Protein AF-A0A7R8CH50-F1 (afdb_monomer_lite)

Organism: Lepeophtheirus salmonis (NCBI:txid72036)

pLDDT: mean 71.75, std 16.91, range [37.66, 92.69]

Structure (mmCIF, N/CA/C/O backbone):
data_AF-A0A7R8CH50-F1
#
_entry.id   AF-A0A7R8CH50-F1
#
loop_
_atom_site.group_PDB
_atom_site.id
_atom_site.type_symbol
_atom_site.label_atom_id
_atom_site.label_alt_id
_atom_site.label_comp_id
_atom_site.label_asym_id
_atom_site.label_entity_id
_atom_site.label_seq_id
_atom_site.pdbx_PDB_ins_code
_atom_site.Cartn_x
_atom_site.Cartn_y
_atom_site.Cartn_z
_atom_site.occupancy
_atom_site.B_iso_or_equiv
_atom_site.auth_seq_id
_atom_site.auth_comp_id
_atom_site.auth_asym_id
_atom_site.auth_atom_id
_atom_site.pdbx_PDB_model_num
ATOM 1 N N . MET A 1 1 ? 13.852 2.811 27.775 1.00 37.66 1 MET A N 1
ATOM 2 C CA . MET A 1 1 ? 12.647 2.834 26.924 1.00 37.66 1 MET A CA 1
ATOM 3 C C . MET A 1 1 ? 13.049 3.683 25.737 1.00 37.66 1 MET A C 1
ATOM 5 O O . MET A 1 1 ? 13.081 4.898 25.867 1.00 37.66 1 MET A O 1
ATOM 9 N N . ASP A 1 2 ? 13.548 3.045 24.681 1.00 39.41 2 ASP A N 1
ATOM 10 C CA . ASP A 1 2 ? 13.971 3.744 23.467 1.00 39.41 2 ASP A CA 1
ATOM 11 C C . ASP A 1 2 ? 12.723 4.040 22.646 1.00 39.41 2 ASP A C 1
ATOM 13 O O . ASP A 1 2 ? 12.096 3.132 22.107 1.00 39.41 2 ASP A O 1
ATOM 17 N N . ILE A 1 3 ? 12.320 5.308 22.630 1.00 41.59 3 ILE A N 1
ATOM 18 C CA . ILE A 1 3 ? 11.303 5.809 21.712 1.00 41.59 3 ILE A CA 1
ATOM 19 C C . ILE A 1 3 ? 12.076 6.211 20.461 1.00 41.59 3 ILE A C 1
ATOM 21 O O . ILE A 1 3 ? 12.751 7.241 20.441 1.00 41.59 3 ILE A O 1
ATOM 25 N N . THR A 1 4 ? 12.056 5.361 19.441 1.00 37.75 4 THR A N 1
ATOM 26 C CA . THR A 1 4 ? 12.607 5.703 18.131 1.00 37.75 4 THR A CA 1
ATOM 27 C C . THR A 1 4 ? 11.762 6.816 17.514 1.00 37.75 4 THR A C 1
ATOM 29 O O . THR A 1 4 ? 10.536 6.791 17.572 1.00 37.75 4 THR A O 1
ATOM 32 N N . TYR A 1 5 ? 12.424 7.830 16.952 1.00 41.03 5 TYR A N 1
ATOM 33 C CA . TYR A 1 5 ? 11.828 9.086 16.468 1.00 41.03 5 TYR A CA 1
ATOM 34 C C . TYR A 1 5 ? 10.693 8.929 15.431 1.00 41.03 5 TYR A C 1
ATOM 36 O O . TYR A 1 5 ? 9.987 9.896 15.155 1.00 41.03 5 TYR A O 1
ATOM 44 N N . THR A 1 6 ? 10.496 7.731 14.883 1.00 48.47 6 THR A N 1
ATOM 45 C CA . THR A 1 6 ? 9.428 7.363 13.943 1.00 48.47 6 THR A CA 1
ATOM 46 C C . THR A 1 6 ? 8.043 7.243 14.593 1.00 48.47 6 THR A C 1
ATOM 48 O O . THR A 1 6 ? 7.041 7.427 13.913 1.00 48.47 6 THR A O 1
ATOM 51 N N . ASP A 1 7 ? 7.952 7.025 15.908 1.00 45.91 7 ASP A N 1
ATOM 52 C CA . ASP A 1 7 ? 6.669 6.810 16.604 1.00 45.91 7 ASP A CA 1
ATOM 53 C C . ASP A 1 7 ? 5.972 8.100 17.094 1.00 45.91 7 ASP A C 1
ATOM 55 O O . ASP A 1 7 ? 4.808 8.080 17.505 1.00 45.91 7 ASP A O 1
ATOM 59 N N . LEU A 1 8 ? 6.667 9.242 17.078 1.00 51.00 8 LEU A N 1
ATOM 60 C CA . LEU A 1 8 ? 6.211 10.492 17.708 1.00 51.00 8 LEU A CA 1
ATOM 61 C C . LEU A 1 8 ? 4.925 11.107 17.105 1.00 51.00 8 LEU A C 1
ATOM 63 O O . LEU A 1 8 ? 4.065 11.545 17.881 1.00 51.00 8 LEU A O 1
ATOM 67 N N . PRO A 1 9 ? 4.729 11.159 15.770 1.00 52.81 9 PRO A N 1
ATOM 68 C CA . PRO A 1 9 ? 3.525 11.767 15.190 1.00 52.81 9 PRO A CA 1
ATOM 69 C C . PRO A 1 9 ? 2.266 10.928 15.447 1.00 52.81 9 PRO A C 1
ATOM 71 O O . PRO A 1 9 ? 1.186 11.459 15.683 1.00 52.81 9 PRO A O 1
ATOM 74 N N . LEU A 1 10 ? 2.414 9.604 15.448 1.00 55.28 10 LEU A N 1
ATOM 75 C CA . LEU A 1 10 ? 1.313 8.650 15.551 1.00 55.28 10 LEU A CA 1
ATOM 76 C C . LEU A 1 10 ? 0.884 8.402 17.006 1.00 55.28 10 LEU A C 1
ATOM 78 O O . LEU A 1 10 ? -0.311 8.323 17.291 1.00 55.28 10 LEU A O 1
ATOM 82 N N . GLN A 1 11 ? 1.827 8.359 17.954 1.00 57.75 11 GLN A N 1
ATOM 83 C CA . GLN A 1 11 ? 1.497 8.250 19.383 1.00 57.75 11 GLN A CA 1
ATOM 84 C C . GLN A 1 11 ? 0.835 9.519 19.934 1.00 57.75 11 GLN A C 1
ATOM 86 O O . GLN A 1 11 ? -0.056 9.433 20.779 1.00 57.75 11 GLN A O 1
ATOM 91 N N . SER A 1 12 ? 1.239 10.697 19.447 1.00 54.91 12 SER A N 1
ATOM 92 C CA . SER A 1 12 ? 0.621 11.963 19.856 1.00 54.91 12 SER A CA 1
ATOM 93 C C . SER A 1 12 ? -0.817 12.094 19.348 1.00 54.91 12 SER A C 1
ATOM 95 O O . SER A 1 12 ? -1.671 12.541 20.109 1.00 54.91 12 SER A O 1
ATOM 97 N N . ALA A 1 13 ? -1.116 11.632 18.129 1.00 55.41 13 ALA A N 1
ATOM 98 C CA . ALA A 1 13 ? -2.474 11.627 17.579 1.00 55.41 13 ALA A CA 1
ATOM 99 C C . ALA A 1 13 ? -3.441 10.785 18.425 1.00 55.41 13 ALA A C 1
ATOM 101 O O . ALA A 1 13 ? -4.504 11.268 18.815 1.00 55.41 13 ALA A O 1
ATOM 102 N N . VAL A 1 14 ? -3.035 9.561 18.778 1.00 58.69 14 VAL A N 1
ATOM 103 C CA . VAL A 1 14 ? -3.854 8.653 19.594 1.00 58.69 14 VAL A CA 1
ATOM 104 C C . VAL A 1 14 ? -4.036 9.182 21.020 1.00 58.69 14 VAL A C 1
ATOM 106 O O . VAL A 1 14 ? -5.151 9.196 21.534 1.00 58.69 14 VAL A O 1
ATOM 109 N N . PHE A 1 15 ? -2.972 9.699 21.644 1.00 57.59 15 PHE A N 1
ATOM 110 C CA . PHE A 1 15 ? -3.053 10.295 22.982 1.00 57.59 15 PHE A CA 1
ATOM 111 C C . PHE A 1 15 ? -3.988 11.515 23.034 1.00 57.59 15 PHE A C 1
ATOM 113 O O . PHE A 1 15 ? -4.716 11.704 24.009 1.00 57.59 15 PHE A O 1
ATOM 120 N N . LEU A 1 16 ? -3.978 12.361 22.001 1.00 57.38 16 LEU A N 1
ATOM 121 C CA . LEU A 1 16 ? -4.826 13.554 21.934 1.00 57.38 16 LEU A CA 1
ATOM 122 C C . LEU A 1 16 ? -6.298 13.197 21.685 1.00 57.38 16 LEU A C 1
ATOM 124 O O . LEU A 1 16 ? -7.180 13.797 22.307 1.00 57.38 16 LEU A O 1
ATOM 128 N N . GLU A 1 17 ? -6.564 12.174 20.868 1.00 58.88 17 GLU A N 1
ATOM 129 C CA . GLU A 1 17 ? -7.912 11.640 20.640 1.00 58.88 17 GLU A CA 1
ATOM 130 C C . GLU A 1 17 ? -8.507 11.048 21.935 1.00 58.88 17 GLU A C 1
ATOM 132 O O . GLU A 1 17 ? -9.637 11.382 22.298 1.00 58.88 17 GLU A O 1
ATOM 137 N N . GLU A 1 18 ? -7.722 10.296 22.720 1.00 57.84 18 GLU A N 1
ATOM 138 C CA . GLU A 1 18 ? -8.126 9.791 24.049 1.00 57.84 18 GLU A CA 1
ATOM 139 C C . GLU A 1 18 ? -8.426 10.908 25.066 1.00 57.84 18 GLU A C 1
ATOM 141 O O . GLU A 1 18 ? -9.214 10.725 25.999 1.00 57.84 18 GLU A O 1
ATOM 146 N N . LYS A 1 19 ? -7.815 12.087 24.901 1.00 59.72 19 LYS A N 1
ATOM 147 C CA . LYS A 1 19 ? -8.070 13.280 25.727 1.00 59.72 19 LYS A CA 1
ATOM 148 C C . LYS A 1 19 ? -9.221 14.143 25.208 1.00 59.72 19 LYS A C 1
ATOM 150 O O . LYS A 1 19 ? -9.495 15.191 25.795 1.00 59.72 19 LYS A O 1
ATOM 155 N N . GLY A 1 20 ? -9.898 13.724 24.137 1.00 46.88 20 GLY A N 1
ATOM 156 C CA . GLY A 1 20 ? -10.969 14.490 23.500 1.00 46.88 20 GLY A CA 1
ATOM 157 C C . GLY A 1 20 ? -10.480 15.776 22.828 1.00 46.88 20 GLY A C 1
ATOM 158 O O . GLY A 1 20 ? -11.274 16.689 22.604 1.00 46.88 20 GLY A O 1
ATOM 159 N N . GLN A 1 21 ? -9.180 15.880 22.532 1.00 50.06 21 GLN A N 1
ATOM 160 C CA . GLN A 1 21 ? -8.586 17.027 21.853 1.00 50.06 21 GLN A CA 1
ATOM 161 C C . GLN A 1 21 ? -8.366 16.698 20.378 1.00 50.06 21 GLN A C 1
ATOM 163 O O . GLN A 1 21 ? -7.441 15.986 20.002 1.00 50.06 21 GLN A O 1
ATOM 168 N N . HIS A 1 22 ? -9.229 17.245 19.525 1.00 48.88 22 HIS A N 1
ATOM 169 C CA . HIS A 1 22 ? -9.147 17.060 18.082 1.00 48.88 22 HIS A CA 1
ATOM 170 C C . HIS A 1 22 ? -8.109 18.025 17.488 1.00 48.88 22 HIS A C 1
ATOM 172 O O . HIS A 1 22 ? -8.371 19.222 17.357 1.00 48.88 22 HIS A O 1
ATOM 178 N N . HIS A 1 23 ? -6.930 17.520 17.121 1.00 51.56 23 HIS A N 1
ATOM 179 C CA . HIS A 1 23 ? -5.927 18.292 16.386 1.00 51.56 23 HIS A CA 1
ATOM 180 C C . HIS A 1 23 ? -6.101 18.070 14.880 1.00 51.56 23 HIS A C 1
ATOM 182 O O . HIS A 1 23 ? -5.750 17.006 14.395 1.00 51.56 23 HIS A O 1
ATOM 188 N N . PRO A 1 24 ? -6.561 19.058 14.093 1.00 51.81 24 PRO A N 1
ATOM 189 C CA . PRO A 1 24 ? -6.736 18.890 12.647 1.00 51.81 24 PRO A CA 1
ATOM 190 C C . PRO A 1 24 ? -5.418 18.686 11.876 1.00 51.81 24 PRO A C 1
ATOM 192 O O . PRO A 1 24 ? -5.454 18.379 10.692 1.00 51.81 24 PRO A O 1
ATOM 195 N N . GLN A 1 25 ? -4.257 18.874 12.522 1.00 48.88 25 GLN A N 1
ATOM 196 C CA . GLN A 1 25 ? -2.945 18.568 11.933 1.00 48.88 25 GLN A CA 1
ATOM 197 C C . GLN A 1 25 ? -2.574 17.079 12.023 1.00 48.88 25 GLN A C 1
ATOM 199 O O . GLN A 1 25 ? -1.706 16.624 11.286 1.00 48.88 25 GLN A O 1
ATOM 204 N N . LEU A 1 26 ? -3.207 16.341 12.935 1.00 52.25 26 LEU A N 1
ATOM 205 C CA . LEU A 1 26 ? -3.030 14.910 13.127 1.00 52.25 26 LEU A CA 1
ATOM 206 C C . LEU A 1 26 ? -4.329 14.290 12.644 1.00 52.25 26 LEU A C 1
ATOM 208 O O . LEU A 1 26 ? -5.332 14.324 13.351 1.00 52.25 26 LEU A O 1
ATOM 212 N N . GLY A 1 27 ? -4.339 13.853 11.390 1.00 55.47 27 GLY A N 1
ATOM 213 C CA . GLY A 1 27 ? -5.540 13.296 10.792 1.00 55.47 27 GLY A CA 1
ATOM 214 C C . GLY A 1 27 ? -6.170 12.216 11.681 1.00 55.47 27 GLY A C 1
ATOM 215 O O . GLY A 1 27 ? -5.480 11.551 12.461 1.00 55.47 27 GLY A O 1
ATOM 216 N N . GLY A 1 28 ? -7.490 12.056 11.588 1.00 67.69 28 GLY A N 1
ATOM 217 C CA . GLY A 1 28 ? -8.215 11.032 12.341 1.00 67.69 28 GLY A CA 1
ATOM 218 C C . GLY A 1 28 ? -7.682 9.627 12.035 1.00 67.69 28 GLY A C 1
ATOM 219 O O . GLY A 1 28 ? -6.875 9.434 11.124 1.00 67.69 28 GLY A O 1
ATOM 220 N N . GLN A 1 29 ? -8.154 8.603 12.754 1.00 69.62 29 GLN A N 1
ATOM 221 C CA . GLN A 1 29 ? -7.661 7.219 12.591 1.00 69.62 29 GLN A CA 1
ATOM 222 C C . GLN A 1 29 ? -7.550 6.762 11.129 1.00 69.62 29 GLN A C 1
ATOM 224 O O . GLN A 1 29 ? -6.567 6.135 10.746 1.00 69.62 29 GLN A O 1
ATOM 229 N N . LYS A 1 30 ? -8.517 7.145 10.293 1.00 69.81 30 LYS A N 1
ATOM 230 C CA . LYS A 1 30 ? -8.528 6.900 8.847 1.00 69.81 30 LYS A CA 1
ATOM 231 C C . LYS A 1 30 ? -7.295 7.448 8.112 1.00 69.81 30 LYS A C 1
ATOM 233 O O . LYS A 1 30 ? -6.713 6.761 7.275 1.00 69.81 30 LYS A O 1
ATOM 238 N N . GLU A 1 31 ? -6.893 8.674 8.413 1.00 74.12 31 GLU A N 1
ATOM 239 C CA . GLU A 1 31 ? -5.738 9.323 7.788 1.00 74.12 31 GLU A CA 1
ATOM 240 C C . GLU A 1 31 ? -4.429 8.698 8.277 1.00 74.12 31 GLU A C 1
ATOM 242 O O . GLU A 1 31 ? -3.532 8.465 7.469 1.00 74.12 31 GLU A O 1
ATOM 247 N N . ASN A 1 32 ? -4.358 8.303 9.551 1.00 76.56 32 ASN A N 1
ATOM 248 C CA . ASN A 1 32 ? -3.207 7.575 10.092 1.00 76.56 32 ASN A CA 1
ATOM 249 C C . ASN A 1 32 ? -3.031 6.197 9.437 1.00 76.56 32 ASN A C 1
ATOM 251 O O . ASN A 1 32 ? -1.922 5.836 9.056 1.00 76.56 32 ASN A O 1
ATOM 255 N N . ILE A 1 33 ? -4.120 5.451 9.225 1.00 79.81 33 ILE A N 1
ATOM 256 C CA . ILE A 1 33 ? -4.087 4.171 8.496 1.00 79.81 33 ILE A CA 1
ATOM 257 C C . ILE A 1 33 ? -3.568 4.364 7.072 1.00 79.81 33 ILE A C 1
ATOM 259 O O . ILE A 1 33 ? -2.744 3.582 6.597 1.00 79.81 33 ILE A O 1
ATOM 263 N N . LYS A 1 34 ? -4.047 5.408 6.386 1.00 81.56 34 LYS A N 1
ATOM 264 C CA . LYS A 1 34 ? -3.601 5.727 5.030 1.00 81.56 34 LYS A CA 1
ATOM 265 C C . LYS A 1 34 ? -2.106 6.047 5.000 1.00 81.56 34 LYS A C 1
ATOM 267 O O . LYS A 1 34 ? -1.423 5.586 4.093 1.00 81.56 34 LYS A O 1
ATOM 272 N N . LEU A 1 35 ? -1.599 6.801 5.975 1.00 83.50 35 LEU A N 1
ATOM 273 C CA . LEU A 1 35 ? -0.174 7.125 6.075 1.00 83.50 35 LEU A CA 1
ATOM 274 C C . LEU A 1 35 ? 0.683 5.875 6.292 1.00 83.50 35 LEU A C 1
ATOM 276 O O . LEU A 1 35 ? 1.629 5.678 5.539 1.00 83.50 35 LEU A O 1
ATOM 280 N N . LEU A 1 36 ? 0.307 5.003 7.232 1.00 84.94 36 LEU A N 1
ATOM 281 C CA . LEU A 1 36 ? 1.023 3.746 7.496 1.00 84.94 36 LEU A CA 1
ATOM 282 C C . LEU A 1 36 ? 1.050 2.840 6.258 1.00 84.94 36 LEU A C 1
ATOM 284 O O . LEU A 1 36 ? 2.090 2.304 5.885 1.00 84.94 36 LEU A O 1
ATOM 288 N N . PHE A 1 37 ? -0.090 2.717 5.576 1.00 87.19 37 PHE A N 1
ATOM 289 C CA . PHE A 1 37 ? -0.185 1.972 4.324 1.00 87.19 37 PHE A CA 1
ATOM 290 C C . PHE A 1 37 ? 0.718 2.557 3.225 1.00 87.19 37 PHE A C 1
ATOM 292 O O . PHE A 1 37 ? 1.390 1.813 2.509 1.00 87.19 37 PHE A O 1
ATOM 299 N N . LEU A 1 38 ? 0.737 3.887 3.085 1.00 86.06 38 LEU A N 1
ATOM 300 C CA . LEU A 1 38 ? 1.575 4.576 2.103 1.00 86.06 38 LEU A CA 1
ATOM 301 C C . LEU A 1 38 ? 3.066 4.453 2.424 1.00 86.06 38 LEU A C 1
ATOM 303 O O . LEU A 1 38 ? 3.871 4.327 1.504 1.00 86.06 38 LEU A O 1
ATOM 307 N N . GLU A 1 39 ? 3.437 4.481 3.698 1.00 86.44 39 GLU A N 1
ATOM 308 C CA . GLU A 1 39 ? 4.813 4.285 4.147 1.00 86.44 39 GLU A CA 1
ATOM 309 C C . GLU A 1 39 ? 5.317 2.886 3.776 1.00 86.44 39 GLU A C 1
ATOM 311 O O . GLU A 1 39 ? 6.337 2.767 3.092 1.00 86.44 39 GLU A O 1
ATOM 316 N N . ASP A 1 40 ? 4.547 1.844 4.112 1.00 89.12 40 ASP A N 1
ATOM 317 C CA . ASP A 1 40 ? 4.868 0.455 3.768 1.00 89.12 40 ASP A CA 1
ATOM 318 C C . ASP A 1 40 ? 5.021 0.272 2.244 1.00 89.12 40 ASP A C 1
ATOM 320 O O . ASP A 1 40 ? 6.044 -0.223 1.765 1.00 89.12 40 ASP A O 1
ATOM 324 N N . ILE A 1 41 ? 4.033 0.708 1.449 1.00 87.88 41 ILE A N 1
ATOM 325 C CA . ILE A 1 41 ? 4.054 0.488 -0.007 1.00 87.88 41 ILE A CA 1
ATOM 326 C C . ILE A 1 41 ? 5.151 1.300 -0.708 1.00 87.88 41 ILE A C 1
ATOM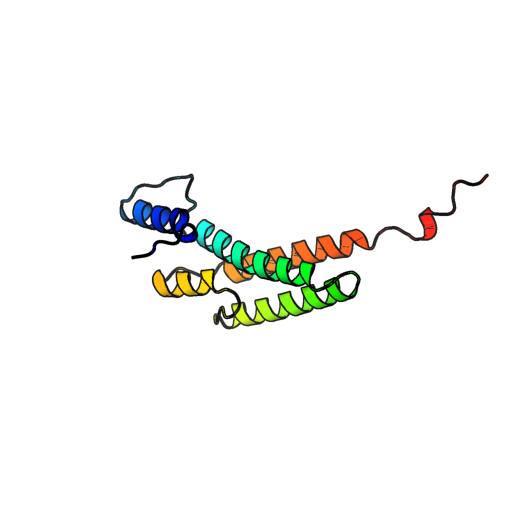 328 O O . ILE A 1 41 ? 5.764 0.811 -1.657 1.00 87.88 41 ILE A O 1
ATOM 332 N N . THR A 1 42 ? 5.439 2.515 -0.234 1.00 84.81 42 THR A N 1
ATOM 333 C CA . THR A 1 42 ? 6.517 3.350 -0.786 1.00 84.81 42 THR A CA 1
ATOM 334 C C . THR A 1 42 ? 7.880 2.736 -0.488 1.00 84.81 42 THR A C 1
ATOM 336 O O . THR A 1 42 ? 8.751 2.751 -1.357 1.00 84.81 42 THR A O 1
ATOM 339 N N . GLY A 1 43 ? 8.057 2.141 0.698 1.00 86.25 43 GLY A N 1
ATOM 340 C CA . GLY A 1 43 ? 9.262 1.386 1.041 1.00 86.25 43 GLY A CA 1
ATOM 341 C C . GLY A 1 43 ? 9.549 0.275 0.030 1.00 86.25 43 GLY A C 1
ATOM 342 O O . GLY A 1 43 ? 10.642 0.224 -0.537 1.00 86.25 43 GLY A O 1
ATOM 343 N N . HIS A 1 44 ? 8.540 -0.545 -0.279 1.00 88.88 44 HIS A N 1
ATOM 344 C CA . HIS A 1 44 ? 8.668 -1.633 -1.258 1.00 88.88 44 HIS A CA 1
ATOM 345 C C . HIS A 1 44 ? 8.943 -1.142 -2.678 1.00 88.88 44 HIS A C 1
ATOM 347 O O . HIS A 1 44 ? 9.791 -1.699 -3.376 1.00 88.88 44 HIS A O 1
ATOM 353 N N . LEU A 1 45 ? 8.244 -0.092 -3.119 1.00 84.62 45 LEU A N 1
ATOM 354 C CA . LEU A 1 45 ? 8.432 0.467 -4.459 1.00 84.62 45 LEU A CA 1
ATOM 355 C C . LEU A 1 45 ? 9.824 1.091 -4.629 1.00 84.62 45 LEU A C 1
ATOM 357 O O . LEU A 1 45 ? 10.438 0.910 -5.67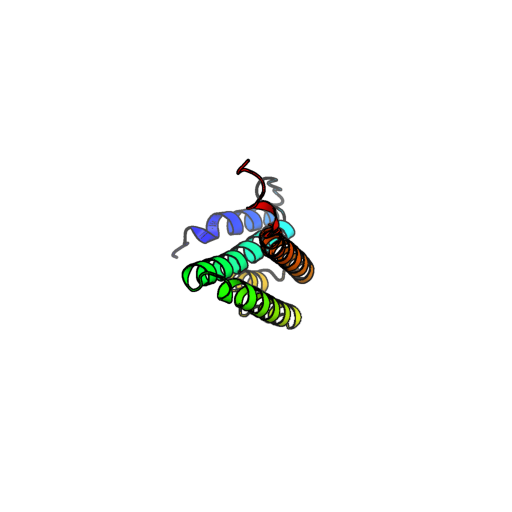9 1.00 84.62 45 LEU A O 1
ATOM 361 N N . ASN A 1 46 ? 10.345 1.767 -3.603 1.00 83.69 46 ASN A N 1
ATOM 362 C CA . ASN A 1 46 ? 11.700 2.318 -3.617 1.00 83.69 46 ASN A CA 1
ATOM 363 C C . ASN A 1 46 ? 12.761 1.215 -3.630 1.00 83.69 46 ASN A C 1
ATOM 365 O O . ASN A 1 46 ? 13.724 1.296 -4.390 1.00 83.69 46 ASN A O 1
ATOM 369 N N . GLU A 1 47 ? 12.592 0.166 -2.822 1.00 86.06 47 GLU A N 1
ATOM 370 C CA . GLU A 1 47 ? 13.508 -0.977 -2.850 1.00 86.06 47 GLU A CA 1
ATOM 371 C C . GLU A 1 47 ? 13.527 -1.646 -4.231 1.00 86.06 47 GLU A C 1
ATOM 373 O O . GLU A 1 47 ? 14.588 -2.041 -4.723 1.00 86.06 47 GLU A O 1
ATOM 378 N N . LEU A 1 48 ? 12.370 -1.732 -4.886 1.00 83.25 48 LEU A N 1
ATOM 379 C CA . LEU A 1 48 ? 12.273 -2.274 -6.233 1.00 83.25 48 LEU A CA 1
ATOM 380 C C . LEU A 1 48 ? 12.939 -1.372 -7.279 1.00 83.25 48 LEU A C 1
ATOM 382 O O . LEU A 1 48 ? 13.644 -1.881 -8.149 1.00 83.25 48 LEU A O 1
ATOM 386 N N . ASP A 1 49 ? 12.749 -0.056 -7.181 1.00 80.38 49 ASP A N 1
ATOM 387 C CA . ASP A 1 49 ? 13.384 0.936 -8.058 1.00 80.38 49 ASP A CA 1
ATOM 388 C C . ASP A 1 49 ? 14.916 0.887 -7.975 1.00 80.38 49 ASP A C 1
ATOM 390 O O . ASP A 1 49 ? 15.605 0.970 -8.989 1.00 80.38 49 ASP A O 1
ATOM 394 N N . LEU A 1 50 ? 15.460 0.656 -6.777 1.00 80.56 50 LEU A N 1
ATOM 395 C CA . LEU A 1 50 ? 16.899 0.478 -6.578 1.00 80.56 50 LEU A CA 1
ATOM 396 C C . LEU A 1 50 ? 17.432 -0.825 -7.191 1.00 80.56 50 LEU A C 1
ATOM 398 O O . LEU A 1 50 ? 18.604 -0.895 -7.564 1.00 80.56 50 LEU A O 1
ATOM 402 N N . ARG A 1 51 ? 16.601 -1.870 -7.258 1.00 81.75 51 ARG A N 1
ATOM 403 C CA . ARG A 1 51 ? 17.008 -3.211 -7.705 1.00 81.75 51 ARG A CA 1
ATOM 404 C C . ARG A 1 51 ? 16.820 -3.441 -9.201 1.00 81.75 51 ARG A C 1
ATOM 406 O O . ARG A 1 51 ? 17.527 -4.280 -9.754 1.00 81.75 51 ARG A O 1
ATOM 413 N N . LEU A 1 52 ? 15.885 -2.745 -9.846 1.00 77.00 52 LEU A N 1
ATOM 414 C CA . LEU A 1 52 ? 15.505 -2.994 -11.237 1.00 77.00 52 LEU A CA 1
ATOM 415 C C . LEU A 1 52 ? 15.499 -1.715 -12.071 1.00 77.00 52 LEU A C 1
ATOM 417 O O . LEU A 1 52 ? 14.978 -0.683 -11.660 1.00 77.00 52 LEU A O 1
ATOM 421 N N . GLN A 1 53 ? 15.996 -1.817 -13.304 1.00 69.81 53 GLN A N 1
ATOM 422 C CA . GLN A 1 53 ? 15.942 -0.747 -14.302 1.00 69.81 53 GLN A CA 1
ATOM 423 C C . GLN A 1 53 ? 15.285 -1.253 -15.596 1.00 69.81 53 GLN A C 1
ATOM 425 O O . GLN A 1 53 ? 15.398 -2.425 -15.950 1.00 69.81 53 GLN A O 1
ATOM 430 N N . GLY A 1 54 ? 14.606 -0.366 -16.330 1.00 66.50 54 GLY A N 1
ATOM 431 C CA . GLY A 1 54 ? 14.022 -0.677 -17.642 1.00 66.50 54 GLY A CA 1
ATOM 432 C C . GLY A 1 54 ? 12.780 -1.584 -17.602 1.00 66.50 54 GLY A C 1
ATOM 433 O O . GLY A 1 54 ? 12.046 -1.611 -16.620 1.00 66.50 54 GLY A O 1
ATOM 434 N N . ALA A 1 55 ? 12.523 -2.324 -18.686 1.00 64.06 55 ALA A N 1
ATOM 435 C CA . ALA A 1 55 ? 11.276 -3.079 -18.903 1.00 64.06 55 ALA A CA 1
ATOM 436 C C . ALA A 1 55 ? 11.017 -4.226 -17.897 1.00 64.06 55 ALA A C 1
ATOM 438 O O . ALA A 1 55 ? 9.886 -4.695 -17.761 1.00 64.06 55 ALA A O 1
ATOM 439 N N . GLU A 1 56 ? 12.042 -4.682 -17.173 1.00 72.50 56 GLU A N 1
ATOM 440 C CA . GLU A 1 56 ? 11.891 -5.665 -16.089 1.00 72.50 56 GLU A CA 1
ATOM 441 C C . GLU A 1 56 ? 11.217 -5.062 -14.851 1.00 72.50 56 GLU A C 1
ATOM 443 O O . GLU A 1 56 ? 10.523 -5.768 -14.113 1.00 72.50 56 GLU A O 1
ATOM 448 N N . LYS A 1 57 ? 11.348 -3.744 -14.659 1.00 77.00 57 LYS A N 1
ATOM 449 C CA . LYS A 1 57 ? 10.708 -3.010 -13.568 1.00 77.00 57 LYS A CA 1
ATOM 450 C C . LYS A 1 57 ? 9.186 -3.061 -13.680 1.00 77.00 57 LYS A C 1
ATOM 452 O O . LYS A 1 57 ? 8.535 -3.399 -12.702 1.00 77.00 57 LYS A O 1
ATOM 457 N N . GLU A 1 58 ? 8.613 -2.804 -14.857 1.00 73.94 58 GLU A N 1
ATOM 458 C CA . GLU A 1 58 ? 7.150 -2.738 -15.039 1.00 73.94 58 GLU A CA 1
ATOM 459 C C . GLU A 1 58 ? 6.459 -4.059 -14.681 1.00 73.94 58 GLU A C 1
ATOM 461 O O . GLU A 1 58 ? 5.538 -4.090 -13.865 1.00 73.94 58 GLU A O 1
ATOM 466 N N . LYS A 1 59 ? 6.960 -5.171 -15.233 1.00 79.25 59 LYS A N 1
ATOM 467 C CA . LYS A 1 59 ? 6.429 -6.515 -14.954 1.00 79.25 59 LYS A CA 1
ATOM 468 C C . LYS A 1 59 ? 6.566 -6.889 -13.482 1.00 79.25 59 LYS A C 1
ATOM 470 O O . LYS A 1 59 ? 5.697 -7.563 -12.933 1.00 79.25 59 LYS A O 1
ATOM 475 N N . THR A 1 60 ? 7.653 -6.459 -12.846 1.00 84.50 60 THR A N 1
ATOM 476 C CA . THR A 1 60 ? 7.900 -6.788 -11.441 1.00 84.50 60 THR A CA 1
ATOM 477 C C . THR A 1 60 ? 7.044 -5.940 -10.506 1.00 84.50 60 THR A C 1
ATOM 479 O O . THR A 1 60 ? 6.536 -6.466 -9.518 1.00 84.50 60 THR A O 1
ATOM 482 N N . VAL A 1 61 ? 6.811 -4.667 -10.839 1.00 85.12 61 VAL A N 1
ATOM 483 C CA . VAL A 1 61 ? 5.874 -3.797 -10.116 1.00 85.12 61 VAL A CA 1
ATOM 484 C C . VAL A 1 61 ? 4.461 -4.388 -10.160 1.00 85.12 61 VAL A C 1
ATOM 486 O O . VAL A 1 61 ? 3.829 -4.521 -9.115 1.00 85.12 61 VAL A O 1
ATOM 489 N N . ASP A 1 62 ? 3.972 -4.812 -11.329 1.00 85.00 62 ASP A N 1
ATOM 490 C CA . ASP A 1 62 ? 2.628 -5.399 -11.455 1.00 85.00 62 ASP A CA 1
ATOM 491 C C . ASP A 1 62 ? 2.474 -6.717 -10.667 1.00 85.00 62 ASP A C 1
ATOM 493 O O . ASP A 1 62 ? 1.509 -6.910 -9.913 1.00 85.00 62 ASP A O 1
ATOM 497 N N . ALA A 1 63 ? 3.474 -7.602 -10.754 1.00 88.19 63 ALA A N 1
ATOM 498 C CA . ALA A 1 63 ? 3.506 -8.839 -9.975 1.00 88.19 63 ALA A CA 1
ATOM 499 C C . ALA A 1 63 ? 3.514 -8.562 -8.460 1.00 88.19 63 ALA A C 1
ATOM 501 O O . ALA A 1 63 ? 2.760 -9.186 -7.709 1.00 88.19 63 ALA A O 1
ATOM 502 N N . MET A 1 64 ? 4.311 -7.589 -8.011 1.00 89.50 64 MET A N 1
ATOM 503 C CA . MET A 1 64 ? 4.383 -7.172 -6.610 1.00 89.50 64 MET A CA 1
ATOM 504 C C . MET A 1 64 ? 3.039 -6.622 -6.114 1.00 89.50 64 MET A C 1
ATOM 506 O O . MET A 1 64 ? 2.533 -7.066 -5.083 1.00 89.50 64 MET A O 1
ATOM 510 N N . LEU A 1 65 ? 2.404 -5.722 -6.871 1.00 89.56 65 LEU A N 1
ATOM 511 C CA . LEU A 1 65 ? 1.087 -5.181 -6.519 1.00 89.56 65 LEU A CA 1
ATOM 512 C C . LEU A 1 65 ? 0.012 -6.279 -6.462 1.00 89.56 65 LEU A C 1
ATOM 514 O O . LEU A 1 65 ? -0.943 -6.192 -5.681 1.00 89.56 65 LEU A O 1
ATOM 518 N N . THR A 1 66 ? 0.143 -7.331 -7.268 1.00 90.62 66 THR A N 1
ATOM 519 C CA . THR A 1 66 ? -0.735 -8.506 -7.201 1.00 90.62 66 THR A CA 1
ATOM 520 C C . THR A 1 66 ? -0.533 -9.296 -5.910 1.00 90.62 66 THR A C 1
ATOM 522 O O . THR A 1 66 ? -1.522 -9.590 -5.236 1.00 90.62 66 THR A O 1
ATOM 525 N N . VAL A 1 67 ? 0.716 -9.557 -5.512 1.00 91.56 67 VAL A N 1
ATOM 526 C CA . VAL A 1 67 ? 1.042 -10.211 -4.231 1.00 91.56 67 VAL A CA 1
ATOM 527 C C . VAL A 1 67 ? 0.499 -9.410 -3.046 1.00 91.56 67 VAL A C 1
ATOM 529 O O . VAL A 1 67 ? -0.189 -9.966 -2.191 1.00 91.56 67 VAL A O 1
ATOM 532 N N . PHE A 1 68 ? 0.715 -8.094 -3.035 1.00 92.69 68 PHE A N 1
ATOM 533 C CA . PHE A 1 68 ? 0.216 -7.205 -1.982 1.00 92.69 68 PHE A CA 1
ATOM 534 C C . PHE A 1 68 ? -1.308 -7.203 -1.880 1.00 92.69 68 PHE A C 1
ATOM 536 O O . PHE A 1 68 ? -1.858 -7.230 -0.783 1.00 92.69 68 PHE A O 1
ATOM 543 N N . SER A 1 69 ? -2.011 -7.232 -3.014 1.00 91.12 69 SER A N 1
ATOM 544 C CA . SER A 1 69 ? -3.476 -7.333 -2.998 1.00 91.12 69 SER A CA 1
ATOM 545 C C . SER A 1 69 ? -3.956 -8.654 -2.403 1.00 91.12 69 SER A C 1
ATOM 547 O O . SER A 1 69 ? -4.967 -8.668 -1.706 1.00 91.12 69 SER A O 1
ATOM 549 N N . GLY A 1 70 ? -3.237 -9.750 -2.665 1.00 92.12 70 GLY A N 1
ATOM 550 C CA . GLY A 1 70 ? -3.511 -11.047 -2.053 1.00 92.12 70 GLY A CA 1
ATOM 551 C C . GLY A 1 70 ? -3.345 -11.008 -0.535 1.00 92.12 70 GLY A C 1
ATOM 552 O O . GLY A 1 70 ? -4.251 -11.428 0.177 1.00 92.12 70 GLY A O 1
ATOM 553 N N . ASP A 1 71 ? -2.242 -10.431 -0.054 1.00 92.62 71 ASP A N 1
ATOM 554 C CA . ASP A 1 71 ? -1.937 -10.282 1.378 1.00 92.62 71 ASP A CA 1
ATOM 555 C C . ASP A 1 71 ? -2.966 -9.410 2.127 1.00 92.62 71 ASP A C 1
ATOM 557 O O . ASP A 1 71 ? -3.355 -9.714 3.258 1.00 92.62 71 ASP A O 1
ATOM 561 N N . ILE A 1 72 ? -3.463 -8.354 1.475 1.00 90.19 72 ILE A N 1
ATOM 562 C CA . ILE A 1 72 ? -4.559 -7.521 1.992 1.00 90.19 72 ILE A CA 1
ATOM 563 C C . ILE A 1 72 ? -5.869 -8.313 2.031 1.00 90.19 72 ILE A C 1
ATOM 565 O O . ILE A 1 72 ? -6.588 -8.265 3.028 1.00 90.19 72 ILE A O 1
ATOM 569 N N . ALA A 1 73 ? -6.189 -9.061 0.971 1.00 89.00 73 ALA A N 1
ATOM 570 C CA . ALA A 1 73 ? -7.418 -9.850 0.899 1.00 89.00 73 ALA A CA 1
ATOM 571 C C . ALA A 1 73 ? -7.460 -10.967 1.955 1.00 89.00 73 ALA A C 1
ATOM 573 O O . ALA A 1 73 ? -8.527 -11.257 2.496 1.00 89.00 73 ALA A O 1
ATOM 574 N N . SER A 1 74 ? -6.310 -11.557 2.297 1.00 88.50 74 SER A N 1
ATOM 575 C CA . SER A 1 74 ? -6.185 -12.508 3.408 1.00 88.50 74 SER A CA 1
ATOM 576 C C . SER A 1 74 ? -6.112 -11.847 4.785 1.00 88.50 74 SER A C 1
ATOM 578 O O . SER A 1 74 ? -6.107 -12.559 5.787 1.00 88.50 74 SER A O 1
ATOM 580 N N . SER A 1 75 ? -6.068 -10.510 4.858 1.00 85.5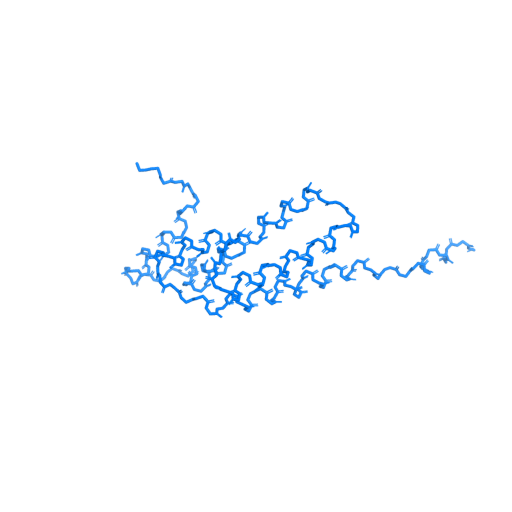0 75 SER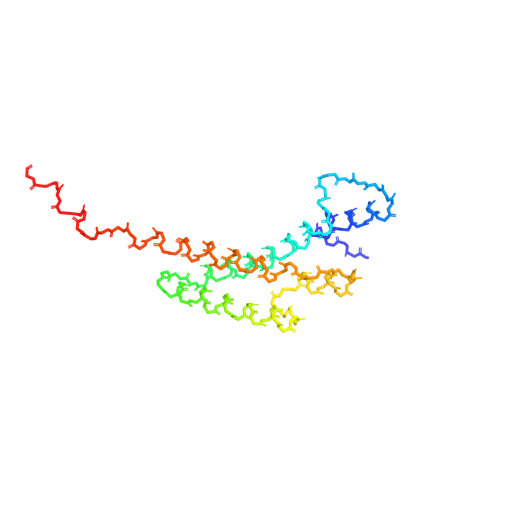 A N 1
ATOM 581 C CA . SER A 1 75 ? -5.900 -9.744 6.104 1.00 85.50 75 SER A CA 1
ATOM 582 C C . SER A 1 75 ? -4.670 -10.172 6.919 1.00 85.50 75 SER A C 1
ATOM 584 O O . SER A 1 75 ? -4.650 -10.055 8.144 1.00 85.50 75 SER A O 1
ATOM 586 N N . THR A 1 76 ? -3.644 -10.703 6.251 1.00 85.81 76 THR A N 1
ATOM 587 C CA . THR A 1 76 ? -2.411 -11.183 6.893 1.00 85.81 76 THR A CA 1
ATOM 588 C C . THR A 1 76 ? -1.407 -10.060 7.103 1.00 85.81 76 THR A C 1
ATOM 590 O O . THR A 1 76 ? -0.651 -10.110 8.077 1.00 85.81 76 THR A O 1
ATOM 593 N N . PHE A 1 77 ? -1.429 -9.047 6.228 1.00 88.19 77 PHE A N 1
ATOM 594 C CA . PHE A 1 77 ? -0.572 -7.857 6.279 1.00 88.19 77 PHE A CA 1
ATOM 595 C C . PHE A 1 77 ? 0.907 -8.202 6.503 1.00 88.19 77 PHE A C 1
ATOM 597 O O . PHE A 1 77 ? 1.610 -7.549 7.272 1.00 88.19 77 PHE A O 1
ATOM 604 N N . HIS A 1 78 ? 1.381 -9.269 5.861 1.00 90.50 78 HIS A N 1
ATOM 605 C CA . HIS A 1 78 ? 2.763 -9.712 5.953 1.00 90.50 78 HIS A CA 1
ATOM 606 C C . HIS A 1 78 ? 3.732 -8.677 5.374 1.00 90.50 78 HIS A C 1
ATOM 608 O O . HIS A 1 78 ? 4.808 -8.477 5.932 1.00 90.50 78 HIS A O 1
ATOM 614 N N . TYR A 1 79 ? 3.335 -8.004 4.290 1.00 89.38 79 TYR A N 1
ATOM 615 C CA . TYR A 1 79 ? 4.148 -6.976 3.634 1.00 89.38 79 TYR A CA 1
ATOM 616 C C . TYR A 1 79 ? 3.898 -5.569 4.183 1.00 89.38 79 TYR A C 1
ATOM 618 O O . TYR A 1 79 ? 4.583 -4.632 3.795 1.00 89.38 79 TYR A O 1
ATOM 626 N N . PHE A 1 80 ? 2.943 -5.409 5.094 1.00 90.12 80 PHE A N 1
ATOM 627 C CA . PHE A 1 80 ? 2.557 -4.116 5.649 1.00 90.12 80 PHE A CA 1
ATOM 628 C C . PHE A 1 80 ? 2.857 -4.104 7.146 1.00 90.12 80 PHE A C 1
ATOM 630 O O . PHE A 1 80 ? 1.955 -4.251 7.973 1.00 90.12 80 PHE A O 1
ATOM 637 N N . GLN A 1 81 ? 4.146 -4.044 7.498 1.00 88.06 81 GLN A N 1
ATOM 638 C CA . GLN A 1 81 ? 4.600 -4.227 8.877 1.00 88.06 81 GLN A CA 1
ATOM 639 C C . GLN A 1 81 ? 4.048 -3.133 9.794 1.00 88.06 81 GLN A C 1
ATOM 641 O O . GLN A 1 81 ? 3.488 -3.456 10.845 1.00 88.06 81 GLN A O 1
ATOM 646 N N . HIS A 1 82 ? 4.147 -1.866 9.385 1.00 84.06 82 HIS A N 1
ATOM 647 C CA . HIS A 1 82 ? 3.664 -0.748 10.192 1.00 84.06 82 HIS A CA 1
ATOM 648 C C . HIS A 1 82 ? 2.147 -0.839 10.372 1.00 84.06 82 HIS A C 1
ATOM 650 O O . HIS A 1 82 ? 1.634 -0.709 11.488 1.00 84.06 82 HIS A O 1
ATOM 656 N N . LEU A 1 83 ? 1.423 -1.172 9.300 1.00 84.44 83 LEU A N 1
ATOM 657 C CA . LEU A 1 83 ? -0.020 -1.387 9.361 1.00 84.44 83 LEU A CA 1
ATOM 658 C C . LEU A 1 83 ? -0.400 -2.555 10.287 1.00 84.44 83 LEU A C 1
ATOM 660 O O . LEU A 1 83 ? -1.338 -2.439 11.079 1.00 84.44 83 LEU A O 1
ATOM 664 N N . ARG A 1 84 ? 0.330 -3.673 10.221 1.00 87.44 84 ARG A N 1
ATOM 665 C CA . ARG A 1 84 ? 0.086 -4.873 11.033 1.00 87.44 84 ARG A CA 1
ATOM 666 C C . ARG A 1 84 ? 0.317 -4.616 12.517 1.00 87.44 84 ARG A C 1
ATOM 668 O O . ARG A 1 84 ? -0.486 -5.047 13.350 1.00 87.44 84 ARG A O 1
ATOM 675 N N . GLU A 1 85 ? 1.406 -3.936 12.858 1.00 84.31 85 GLU A N 1
ATOM 676 C CA . GLU A 1 85 ? 1.726 -3.565 14.237 1.00 84.31 85 GLU A CA 1
ATOM 677 C C . GLU A 1 85 ? 0.667 -2.626 14.816 1.00 84.31 85 GLU A C 1
ATOM 679 O O . GLU A 1 85 ? 0.227 -2.805 15.955 1.00 84.31 85 GLU A O 1
ATOM 684 N N . TRP A 1 86 ? 0.206 -1.669 14.011 1.00 77.44 86 TRP A N 1
ATOM 685 C CA . TRP A 1 86 ? -0.818 -0.716 14.414 1.00 77.44 86 TRP A CA 1
ATOM 686 C C . TRP A 1 86 ? -2.195 -1.370 14.585 1.00 77.44 86 TRP A C 1
ATOM 688 O O . TRP A 1 86 ? -2.857 -1.167 15.606 1.00 77.44 86 TRP A O 1
ATOM 698 N N . TYR A 1 87 ? -2.589 -2.228 13.639 1.00 75.94 87 TYR A N 1
ATOM 699 C CA . TYR A 1 87 ? -3.813 -3.031 13.706 1.00 75.94 87 TYR A CA 1
ATOM 700 C C . TYR A 1 87 ? -3.851 -3.904 14.965 1.00 75.94 87 TYR A C 1
ATOM 702 O O . TYR A 1 87 ? -4.853 -3.925 15.682 1.00 75.94 87 TYR A O 1
ATOM 710 N N . SER A 1 88 ? -2.730 -4.562 15.274 1.00 79.62 88 SER A N 1
ATOM 711 C CA . SER A 1 88 ? -2.606 -5.441 16.443 1.00 79.62 88 SER A CA 1
ATOM 712 C C . SER A 1 88 ? -2.694 -4.683 17.772 1.00 79.62 88 SER A C 1
ATOM 714 O O . SER A 1 88 ? -3.137 -5.254 18.766 1.00 79.62 88 SER A O 1
ATOM 716 N N . LYS A 1 89 ? -2.270 -3.411 17.809 1.00 75.38 89 LYS A N 1
ATOM 717 C CA . LYS A 1 89 ? -2.277 -2.582 19.025 1.00 75.38 89 LYS A CA 1
ATOM 718 C C . LYS A 1 89 ? -3.616 -1.894 19.290 1.00 75.38 89 LYS A C 1
ATOM 720 O O . LYS A 1 89 ? -4.000 -1.788 20.450 1.00 75.38 89 LYS A O 1
ATOM 725 N N . TRP A 1 90 ? -4.310 -1.427 18.252 1.00 66.19 90 TRP A N 1
ATOM 726 C CA . TRP A 1 90 ? -5.396 -0.451 18.422 1.00 66.19 90 TRP A CA 1
ATOM 727 C C . TRP A 1 90 ? -6.781 -0.916 17.937 1.00 66.19 90 TRP A C 1
ATOM 729 O O . TRP A 1 90 ? -7.734 -0.150 18.032 1.00 66.19 90 TRP A O 1
ATOM 739 N N . ASN A 1 91 ? -6.929 -2.162 17.461 1.00 65.62 91 ASN A N 1
ATOM 740 C CA . ASN A 1 91 ? -8.200 -2.733 16.972 1.00 65.62 91 ASN A CA 1
ATOM 741 C C . ASN A 1 91 ? -8.954 -1.801 15.998 1.00 65.62 91 ASN A C 1
ATOM 743 O O . ASN A 1 91 ? -10.154 -1.550 16.130 1.00 65.62 91 ASN A O 1
ATOM 747 N N . ILE A 1 92 ? -8.215 -1.243 15.040 1.00 67.69 92 ILE A N 1
ATOM 748 C CA . ILE A 1 92 ? -8.720 -0.241 14.100 1.00 67.69 92 ILE A CA 1
ATOM 749 C C . ILE A 1 92 ? -9.325 -0.928 12.867 1.00 67.69 92 ILE A C 1
ATOM 751 O O . ILE A 1 92 ? -8.880 -1.993 12.434 1.00 67.69 92 ILE A O 1
ATOM 755 N N . SER A 1 93 ? -10.344 -0.301 12.276 1.00 75.12 93 SER A N 1
ATOM 756 C CA . SER A 1 93 ? -10.971 -0.770 11.039 1.00 75.12 93 SER A CA 1
ATOM 757 C C . SER A 1 93 ? -10.034 -0.655 9.831 1.00 75.12 93 SER A C 1
ATOM 759 O O . SER A 1 93 ? -9.690 0.436 9.391 1.00 75.12 93 SER A O 1
ATOM 761 N N . ILE A 1 94 ? -9.694 -1.798 9.240 1.00 80.6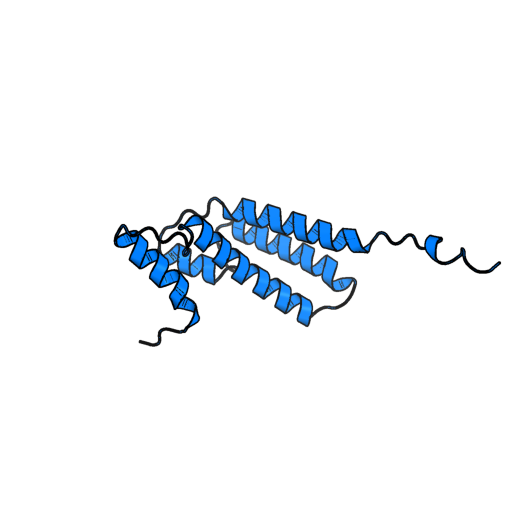9 94 ILE A N 1
ATOM 762 C CA . ILE A 1 94 ? -8.885 -1.942 8.014 1.00 80.69 94 ILE A CA 1
ATOM 763 C C . ILE A 1 94 ? -9.732 -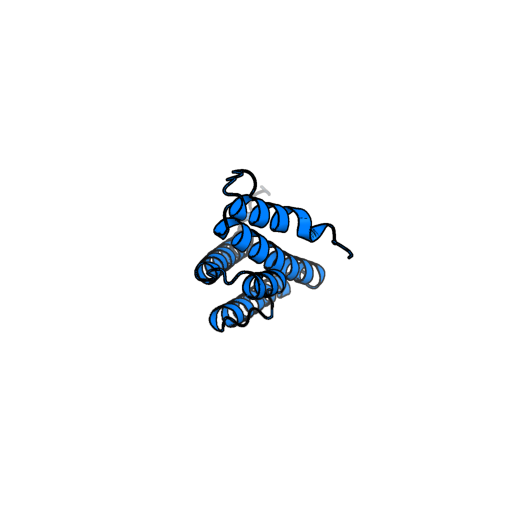1.994 6.732 1.00 80.69 94 ILE A C 1
ATOM 765 O O . ILE A 1 94 ? -9.220 -2.301 5.656 1.00 80.69 94 ILE A O 1
ATOM 769 N N . ALA A 1 95 ? -11.032 -1.697 6.825 1.00 84.56 95 ALA A N 1
ATOM 770 C CA . ALA A 1 95 ? -11.984 -1.838 5.719 1.00 84.56 95 ALA A CA 1
ATOM 771 C C . ALA A 1 95 ? -11.642 -0.981 4.484 1.00 84.56 95 ALA A C 1
ATOM 773 O O . ALA A 1 95 ? -12.104 -1.271 3.385 1.00 84.56 95 ALA A O 1
ATOM 774 N N . GLU A 1 96 ? -10.832 0.064 4.659 1.00 83.94 96 GLU A N 1
ATOM 775 C CA . GLU A 1 96 ? -10.462 1.003 3.596 1.00 83.94 96 GLU A CA 1
ATOM 776 C C . GLU A 1 96 ? -9.170 0.625 2.860 1.00 83.94 96 GLU A C 1
ATOM 778 O O . GLU A 1 96 ? -8.925 1.116 1.760 1.00 83.94 96 GLU A O 1
ATOM 783 N N . ILE A 1 97 ? -8.362 -0.283 3.418 1.00 88.06 97 ILE A N 1
ATOM 784 C CA . ILE A 1 97 ? -7.094 -0.711 2.808 1.00 88.06 97 ILE A CA 1
ATOM 785 C C . ILE A 1 97 ? -7.279 -1.306 1.399 1.00 88.06 97 ILE A C 1
ATOM 787 O O . ILE A 1 97 ? -6.499 -0.953 0.510 1.00 88.06 97 ILE A O 1
ATOM 791 N N . PRO A 1 98 ? -8.303 -2.143 1.124 1.00 90.19 98 PRO A N 1
ATOM 792 C CA . PRO A 1 98 ? -8.545 -2.639 -0.232 1.00 90.19 98 PRO A CA 1
ATOM 793 C C . PRO A 1 98 ? -8.791 -1.517 -1.248 1.00 90.19 98 PRO A C 1
ATOM 795 O O . PRO A 1 98 ? -8.364 -1.619 -2.399 1.00 90.19 98 PRO A O 1
ATOM 798 N N . GLU A 1 99 ? -9.449 -0.437 -0.823 1.00 89.38 99 GLU A N 1
ATOM 799 C CA . GLU A 1 99 ? -9.717 0.716 -1.678 1.00 89.38 99 GLU A CA 1
ATOM 800 C C . GLU A 1 99 ? -8.428 1.490 -1.966 1.00 89.38 99 GLU A C 1
ATOM 802 O O . GLU A 1 99 ? -8.127 1.755 -3.128 1.00 89.38 99 GLU A O 1
ATOM 807 N N . TYR A 1 100 ? -7.597 1.748 -0.952 1.00 88.50 100 TYR A N 1
ATOM 808 C CA . TYR A 1 100 ? -6.289 2.380 -1.160 1.00 88.50 100 TYR A CA 1
ATOM 809 C C . TYR A 1 100 ? -5.393 1.565 -2.096 1.00 88.50 100 TYR A C 1
ATOM 811 O O . TYR A 1 100 ? -4.753 2.124 -2.988 1.00 88.50 100 TYR A O 1
ATOM 819 N N . MET A 1 101 ? -5.402 0.236 -1.974 1.00 91.25 101 MET A N 1
ATOM 820 C CA . MET A 1 101 ? -4.651 -0.631 -2.882 1.00 91.25 101 MET A CA 1
ATOM 821 C C . MET A 1 101 ? -5.141 -0.526 -4.332 1.00 91.25 101 MET A C 1
ATOM 823 O O . MET A 1 101 ? -4.336 -0.530 -5.269 1.00 91.25 101 MET A O 1
ATOM 827 N N . ARG A 1 102 ? -6.457 -0.398 -4.533 1.00 89.75 102 ARG A N 1
ATOM 828 C CA . ARG A 1 102 ? -7.058 -0.184 -5.856 1.00 89.75 102 ARG A CA 1
ATOM 829 C C . ARG A 1 102 ? -6.606 1.140 -6.469 1.00 89.75 102 ARG A C 1
ATOM 831 O O . ARG A 1 102 ? -6.293 1.180 -7.660 1.00 89.75 102 ARG A O 1
ATOM 838 N N . GLU A 1 103 ? -6.552 2.206 -5.674 1.00 88.88 103 GLU A N 1
ATOM 839 C CA . GLU A 1 103 ? -6.076 3.516 -6.128 1.00 88.88 103 GLU A CA 1
ATOM 840 C C . GLU A 1 103 ? -4.596 3.495 -6.521 1.00 88.88 103 GLU A C 1
ATOM 842 O O . GLU A 1 103 ? -4.254 4.023 -7.579 1.00 88.88 103 GLU A O 1
ATOM 847 N N . ILE A 1 104 ? -3.736 2.838 -5.733 1.00 87.12 104 ILE A N 1
ATOM 848 C CA . ILE A 1 104 ? -2.309 2.698 -6.063 1.00 87.12 104 ILE A CA 1
ATOM 849 C C . ILE A 1 104 ? -2.120 1.900 -7.350 1.00 87.12 104 ILE A C 1
ATOM 851 O O . ILE A 1 104 ? -1.391 2.341 -8.235 1.00 87.12 104 ILE A O 1
ATOM 855 N N . LYS A 1 105 ? -2.809 0.762 -7.499 1.00 87.75 105 LYS A N 1
ATOM 856 C CA . LYS A 1 105 ? -2.754 -0.033 -8.736 1.00 87.75 105 LYS A CA 1
ATOM 857 C C . LYS A 1 105 ? -3.110 0.792 -9.964 1.00 87.75 105 LYS A C 1
ATOM 859 O O . LYS A 1 105 ? -2.394 0.737 -10.958 1.00 87.75 105 LYS A O 1
ATOM 864 N N . ARG A 1 106 ? -4.184 1.579 -9.875 1.00 86.62 106 ARG A N 1
ATOM 865 C CA . ARG A 1 106 ? -4.598 2.486 -10.947 1.00 86.62 106 ARG A CA 1
ATOM 866 C C . ARG A 1 106 ? -3.519 3.534 -11.235 1.00 86.62 106 ARG A C 1
ATOM 868 O O . ARG A 1 106 ? -3.096 3.652 -12.375 1.00 86.62 106 ARG A O 1
ATOM 875 N N . GLY A 1 107 ? -3.026 4.233 -10.212 1.00 84.06 107 GLY A N 1
ATOM 876 C CA . GLY A 1 107 ? -2.024 5.291 -10.387 1.00 84.06 107 GLY A CA 1
ATOM 877 C C . GLY A 1 107 ? -0.688 4.793 -10.951 1.00 84.06 107 GLY A C 1
ATOM 878 O O . GLY A 1 107 ? -0.077 5.464 -11.784 1.00 84.06 107 GLY A O 1
ATOM 879 N N . VAL A 1 108 ? -0.250 3.602 -10.539 1.00 81.88 108 VAL A N 1
ATOM 880 C CA . VAL A 1 108 ? 0.955 2.960 -11.078 1.00 81.88 108 VAL A CA 1
ATOM 881 C C . VAL A 1 108 ? 0.740 2.532 -12.526 1.00 81.88 108 VAL A C 1
ATOM 883 O O . VAL A 1 108 ? 1.587 2.821 -13.365 1.00 81.88 108 VAL A O 1
ATOM 886 N N . HIS A 1 109 ? -0.392 1.901 -12.840 1.00 80.19 109 HIS A N 1
ATOM 887 C CA . HIS A 1 109 ? -0.729 1.519 -14.210 1.00 80.19 109 HIS A CA 1
ATOM 888 C C . HIS A 1 109 ? -0.771 2.740 -15.144 1.00 80.19 109 HIS A C 1
ATOM 890 O O . HIS A 1 109 ? -0.144 2.726 -16.200 1.00 80.19 109 HIS A O 1
ATOM 896 N N . ASP A 1 110 ? -1.434 3.823 -14.727 1.00 79.50 110 ASP A N 1
ATOM 897 C CA . ASP A 1 110 ? -1.511 5.069 -15.499 1.00 79.50 110 ASP A CA 1
ATOM 898 C C . ASP A 1 110 ? -0.119 5.684 -15.720 1.00 79.50 110 ASP A C 1
ATOM 900 O O . ASP A 1 110 ? 0.198 6.135 -16.822 1.00 79.50 110 ASP A O 1
ATOM 904 N N . SER A 1 111 ? 0.743 5.645 -14.697 1.00 74.31 111 SER A N 1
ATOM 905 C CA . SER A 1 111 ? 2.119 6.146 -14.795 1.00 74.31 111 SER A CA 1
ATOM 906 C C . SER A 1 111 ? 2.979 5.309 -15.742 1.00 74.31 111 SER A C 1
ATOM 908 O O . SER A 1 111 ? 3.756 5.880 -16.496 1.00 74.31 111 SER A O 1
ATOM 910 N N . LEU A 1 112 ? 2.842 3.979 -15.739 1.00 67.56 112 LEU A N 1
ATOM 911 C CA . LEU A 1 112 ? 3.589 3.088 -16.636 1.00 67.56 112 LEU A CA 1
ATOM 912 C C . LEU A 1 112 ? 3.104 3.199 -18.091 1.00 67.56 112 LEU A C 1
ATOM 914 O O . LEU A 1 112 ? 3.911 3.320 -19.012 1.00 67.56 112 LEU A O 1
ATOM 918 N N . CYS A 1 113 ? 1.788 3.242 -18.316 1.00 62.72 113 CYS A N 1
ATOM 919 C CA . CYS A 1 113 ? 1.219 3.413 -19.655 1.00 62.72 113 CYS A CA 1
ATOM 920 C C . CYS A 1 113 ? 1.507 4.797 -20.259 1.00 62.72 113 CYS A C 1
ATOM 922 O O . CYS A 1 113 ? 1.670 4.902 -21.476 1.00 62.72 113 CYS A O 1
ATOM 924 N N . GLY A 1 114 ? 1.622 5.847 -19.438 1.00 53.94 114 GLY A N 1
ATOM 925 C CA . GLY A 1 114 ? 1.941 7.207 -19.891 1.00 53.94 114 GLY A CA 1
ATOM 926 C C . GLY A 1 114 ? 3.305 7.352 -20.583 1.00 53.94 114 GLY A C 1
ATOM 927 O O . GLY A 1 114 ? 3.494 8.289 -21.355 1.00 53.94 114 GLY A O 1
ATOM 928 N N . PHE A 1 115 ? 4.238 6.415 -20.374 1.00 48.41 115 PHE A N 1
ATOM 929 C CA . PHE A 1 115 ? 5.541 6.400 -21.054 1.00 48.41 115 PHE A CA 1
ATOM 930 C C . PHE A 1 115 ? 5.540 5.647 -22.394 1.00 48.41 115 PHE A C 1
ATOM 932 O O . PHE A 1 115 ? 6.505 5.757 -23.150 1.00 48.41 115 PHE A O 1
ATOM 939 N N . GLN A 1 116 ? 4.475 4.908 -22.730 1.00 48.03 116 GLN A N 1
ATOM 940 C CA . GLN A 1 116 ? 4.407 4.113 -23.965 1.00 48.03 116 GLN A CA 1
ATOM 941 C C . GLN A 1 116 ? 3.881 4.896 -25.182 1.00 48.03 116 GLN A C 1
ATOM 943 O O . GLN A 1 116 ? 3.872 4.369 -26.293 1.00 48.03 116 GLN A O 1
ATOM 948 N N . THR A 1 117 ? 3.490 6.164 -25.024 1.00 42.50 117 THR A N 1
ATOM 949 C CA . THR A 1 117 ? 2.979 6.996 -26.126 1.00 42.50 117 THR A CA 1
ATOM 950 C C . THR A 1 117 ? 3.977 8.069 -26.553 1.00 42.50 117 THR A C 1
ATOM 952 O O . THR A 1 117 ? 3.700 9.263 -26.462 1.00 42.50 117 THR A O 1
ATOM 955 N N . VAL A 1 118 ? 5.128 7.656 -27.080 1.00 44.59 118 VAL A N 1
ATOM 956 C CA . VAL A 1 118 ? 5.773 8.443 -28.138 1.00 44.59 118 VAL A CA 1
ATOM 957 C C . VAL A 1 118 ? 5.695 7.588 -29.399 1.00 44.59 118 VAL A C 1
ATOM 959 O O . VAL A 1 118 ? 6.391 6.575 -29.478 1.00 44.59 118 VAL A O 1
ATOM 962 N N . PRO A 1 119 ? 4.817 7.918 -30.363 1.00 43.88 119 PRO A N 1
ATOM 963 C CA . PRO A 1 119 ? 4.800 7.231 -31.645 1.00 43.88 119 PRO A CA 1
ATOM 964 C C . PRO A 1 119 ? 6.200 7.321 -32.254 1.00 43.88 119 PRO A C 1
ATOM 966 O O . PRO A 1 119 ? 6.739 8.419 -32.400 1.00 43.88 119 PRO A O 1
ATOM 969 N N . SER A 1 120 ? 6.793 6.184 -32.625 1.00 48.47 120 SER A N 1
ATOM 970 C CA . SER A 1 120 ? 8.082 6.152 -33.336 1.00 48.47 120 SER A CA 1
ATOM 971 C C . SER A 1 120 ? 8.051 6.917 -34.670 1.00 48.47 120 SER A C 1
ATOM 973 O O . SER A 1 120 ? 9.102 7.210 -35.233 1.00 48.47 120 SER A O 1
ATOM 975 N N . ASP A 1 121 ? 6.864 7.316 -35.126 1.00 49.31 121 ASP A N 1
ATOM 976 C CA . ASP A 1 121 ? 6.640 8.118 -36.326 1.00 49.31 121 ASP A CA 1
ATOM 977 C C . ASP A 1 121 ? 6.966 9.616 -36.138 1.00 49.31 121 ASP A C 1
ATOM 979 O O . ASP A 1 121 ? 7.023 10.359 -37.115 1.00 49.31 121 ASP A O 1
ATOM 983 N N . ALA A 1 122 ? 7.222 10.083 -34.909 1.00 49.34 122 ALA A N 1
ATOM 984 C CA . ALA A 1 122 ? 7.513 11.495 -34.630 1.00 49.34 122 ALA A CA 1
ATOM 985 C C . ALA A 1 122 ? 8.990 11.908 -34.833 1.00 49.34 122 ALA A C 1
ATOM 987 O O . ALA A 1 122 ? 9.329 13.066 -34.602 1.00 49.34 122 ALA A O 1
ATOM 988 N N . LEU A 1 123 ? 9.880 11.000 -35.263 1.00 48.69 123 LEU A N 1
ATOM 989 C CA . LEU A 1 123 ? 11.315 11.291 -35.456 1.00 48.69 123 LEU A CA 1
ATOM 990 C C . LEU A 1 123 ? 11.750 11.483 -36.922 1.00 48.69 123 LEU A C 1
ATOM 992 O O . LEU A 1 123 ? 12.937 11.677 -37.176 1.00 48.69 123 LEU A O 1
ATOM 996 N N . PHE A 1 124 ? 10.824 11.477 -37.888 1.00 46.75 124 PHE A N 1
ATOM 997 C CA . PHE A 1 124 ? 11.141 11.631 -39.319 1.00 46.75 124 PHE A CA 1
ATOM 998 C C . PHE A 1 124 ? 10.359 12.755 -40.013 1.00 46.75 124 PHE A C 1
ATOM 1000 O O . PHE A 1 124 ? 9.907 12.592 -41.140 1.00 46.75 124 PHE A O 1
ATOM 1007 N N . LEU A 1 125 ? 10.202 13.915 -39.377 1.00 48.22 125 LEU A N 1
ATOM 1008 C CA . LEU A 1 125 ? 9.694 15.116 -40.053 1.00 48.22 125 LEU A CA 1
ATOM 1009 C C . LEU A 1 125 ? 10.427 16.361 -39.543 1.00 48.22 125 LEU A C 1
ATOM 1011 O O . LEU A 1 125 ? 9.828 17.181 -38.867 1.00 48.22 125 LEU A O 1
ATOM 1015 N N . ASP A 1 126 ? 11.727 16.473 -39.831 1.00 46.91 126 ASP A N 1
ATOM 1016 C CA . ASP A 1 126 ? 12.423 17.776 -39.851 1.00 46.91 126 ASP A CA 1
ATOM 1017 C C . ASP A 1 126 ? 13.784 17.704 -40.579 1.00 46.91 126 ASP A C 1
ATOM 1019 O O . ASP A 1 126 ? 14.826 18.130 -40.088 1.00 46.91 126 ASP A O 1
ATOM 1023 N N . LEU A 1 127 ? 13.789 17.131 -41.788 1.00 44.06 127 LEU A N 1
ATOM 1024 C CA . LEU A 1 127 ? 14.898 17.277 -42.741 1.00 44.06 127 LEU A CA 1
ATOM 1025 C C . LEU A 1 127 ? 14.349 17.440 -44.165 1.00 44.06 127 LEU A C 1
ATOM 1027 O O . LEU A 1 127 ? 14.425 16.519 -44.977 1.00 44.06 127 LEU A O 1
ATOM 1031 N N . THR A 1 128 ? 13.810 18.623 -44.457 1.00 53.06 128 THR A N 1
ATOM 1032 C CA . THR A 1 128 ? 13.734 19.184 -45.820 1.00 53.06 128 THR A CA 1
ATOM 1033 C C . THR A 1 128 ? 13.827 20.693 -45.759 1.00 53.06 128 THR A C 1
ATOM 1035 O O . THR A 1 128 ? 13.145 21.271 -44.887 1.00 53.06 128 THR A O 1
#

Secondary structure (DSSP, 8-state):
----TTSHHHHHHHHHHHTT---TTS--HHHHHHHHHHHHHHHHHHHHHHH--THHHHHHHHHHHHHHHHHHHTT--SS-HHHHHHHHHH----TTHHHHHHHHHHHHHHHHHTTS---GGGGSSS--

Sequence (128 aa):
MDITYTDLPLQSAVFLEEKGQHHPQLGGQKENIKLLFLEDITGHLNELDLRLQGAEKEKTVDAMLTVFSGDIASSTFHYFQHLREWYSKWNISIAEIPEYMREIKRGVHDSLCGFQTVPSDALFLDLT

Foldseek 3Di:
DDDDPVCVLVVVCVVCVVVVHDDVVNDDPVVVLLVLLCVLVVVVLVVLVVVDDDPVSLVVNLVVLVVVLVCVVVVVCPSRVSNVVCCVPPVDDPVCVNVSSVVVSVVSVCVVVVVVPDPPVVPPPDDD

Radius of gyration: 19.81 Å; chains: 1; bounding box: 29×32×73 Å